Protein AF-A0A1B6L2V6-F1 (afdb_monomer_lite)

Organism: NCBI:txid36148

InterPro domains:
  IPR031424 UPAR/Ly6 domain-containing protein Quiver-like [PF17064] (25-98)
  IPR050975 Sleep homeostasis regulator [PTHR33562] (3-99)

Structure (mmCIF, N/CA/C/O backbone):
data_AF-A0A1B6L2V6-F1
#
_entry.id   AF-A0A1B6L2V6-F1
#
loop_
_atom_site.group_PDB
_atom_site.id
_atom_site.type_symbol
_atom_site.label_atom_id
_atom_site.label_alt_id
_atom_site.label_comp_id
_atom_site.label_asym_id
_atom_site.label_entity_id
_atom_site.label_seq_id
_atom_site.pdbx_PDB_ins_code
_atom_site.Cartn_x
_atom_site.Cartn_y
_atom_site.Cartn_z
_atom_site.occupancy
_atom_site.B_iso_or_equiv
_atom_site.auth_seq_id
_atom_site.auth_comp_id
_atom_site.auth_asym_id
_atom_site.auth_atom_id
_atom_site.pdbx_PDB_model_num
ATOM 1 N N . MET A 1 1 ? -39.981 11.585 36.089 1.00 62.22 1 MET A N 1
ATOM 2 C CA . MET A 1 1 ? -39.585 10.173 35.891 1.00 62.22 1 MET A CA 1
ATOM 3 C C . MET A 1 1 ? -39.322 9.982 34.408 1.00 62.22 1 MET A C 1
ATOM 5 O O . MET A 1 1 ? -40.258 10.101 33.631 1.00 62.22 1 MET A O 1
ATOM 9 N N . VAL A 1 2 ? -38.066 9.804 33.995 1.00 72.62 2 VAL A N 1
ATOM 10 C CA . VAL A 1 2 ? -37.758 9.488 32.591 1.00 72.62 2 VAL A CA 1
ATOM 11 C C . VAL A 1 2 ? -38.093 8.013 32.380 1.00 72.62 2 VAL A C 1
ATOM 13 O O . VAL A 1 2 ? -37.632 7.170 33.146 1.00 72.62 2 VAL A O 1
ATOM 16 N N . SER A 1 3 ? -38.947 7.705 31.401 1.00 87.31 3 SER A N 1
ATOM 17 C CA . SER A 1 3 ? -39.311 6.320 31.080 1.00 87.31 3 SER A CA 1
ATOM 18 C C . SER A 1 3 ? -38.069 5.545 30.634 1.00 87.31 3 SER A C 1
ATOM 20 O O . SER A 1 3 ? -37.283 6.052 29.834 1.00 87.31 3 SER A O 1
ATOM 22 N N . VAL A 1 4 ? -37.898 4.310 31.112 1.00 89.69 4 VAL A N 1
ATOM 23 C CA . VAL A 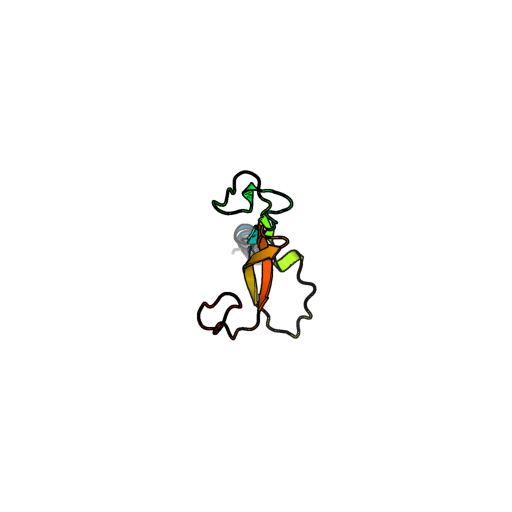1 4 ? -36.775 3.426 30.740 1.00 89.69 4 VAL A CA 1
ATOM 24 C C . VAL A 1 4 ? -36.672 3.272 29.216 1.00 89.69 4 VAL A C 1
ATOM 26 O O . VAL A 1 4 ? -35.573 3.259 28.669 1.00 89.69 4 VAL A O 1
ATOM 29 N N . GLN A 1 5 ? -37.809 3.266 28.513 1.00 89.00 5 GLN A N 1
ATOM 30 C CA . GLN A 1 5 ? -37.852 3.235 27.047 1.00 89.00 5 GLN A CA 1
ATOM 31 C C . GLN A 1 5 ? -37.199 4.468 26.408 1.00 89.00 5 GLN A C 1
ATOM 33 O O . GLN A 1 5 ? -36.473 4.336 25.427 1.00 89.00 5 GLN A O 1
ATOM 38 N N . ALA A 1 6 ? -37.413 5.658 26.980 1.00 91.44 6 ALA A N 1
ATOM 39 C CA . ALA A 1 6 ? -36.810 6.891 26.480 1.00 91.44 6 ALA A CA 1
ATOM 40 C C . ALA A 1 6 ? -35.288 6.879 26.669 1.00 91.44 6 ALA A C 1
ATOM 42 O O . ALA A 1 6 ? -34.567 7.309 25.777 1.00 91.44 6 ALA A O 1
ATOM 43 N N . VAL A 1 7 ? -34.794 6.326 27.783 1.00 93.06 7 VAL A N 1
ATOM 44 C CA . VAL A 1 7 ? -33.349 6.179 28.026 1.00 93.06 7 VAL A CA 1
ATOM 45 C C . VAL A 1 7 ? -32.715 5.225 27.013 1.00 93.06 7 VAL A C 1
ATOM 47 O O . VAL A 1 7 ? -31.692 5.568 26.430 1.00 93.06 7 VAL A O 1
ATOM 50 N N . VAL A 1 8 ? -33.332 4.067 26.751 1.00 95.06 8 VAL A N 1
ATOM 51 C CA . VAL A 1 8 ? -32.812 3.070 25.794 1.00 95.06 8 VAL A CA 1
ATOM 5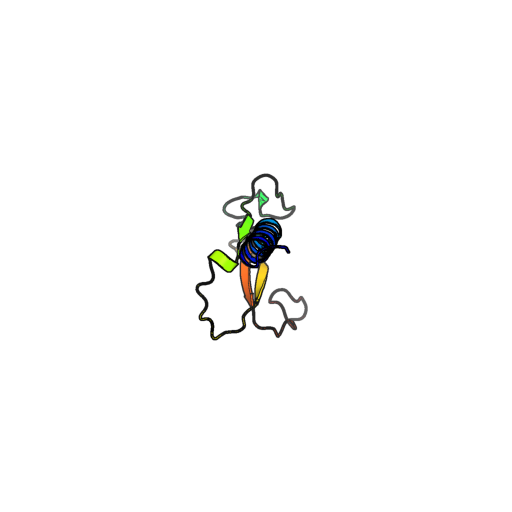2 C C . VAL A 1 8 ? -32.790 3.606 24.359 1.00 95.06 8 VAL A C 1
ATOM 54 O O . VAL A 1 8 ? -31.820 3.390 23.632 1.00 95.06 8 VAL A O 1
ATOM 57 N N . LEU A 1 9 ? -33.828 4.333 23.938 1.00 95.38 9 LEU A N 1
ATOM 58 C CA . LEU A 1 9 ? -33.865 4.948 22.607 1.00 95.38 9 LEU A CA 1
ATOM 59 C C . LEU A 1 9 ? -32.784 6.023 22.452 1.00 95.38 9 LEU A C 1
ATOM 61 O O . LEU A 1 9 ? -32.111 6.091 21.429 1.00 95.38 9 LEU A O 1
ATOM 65 N N . LEU A 1 10 ? -32.576 6.838 23.486 1.00 95.38 10 LEU A N 1
ATOM 66 C CA . LEU A 1 10 ? -31.594 7.916 23.436 1.00 95.38 10 LEU A CA 1
ATOM 67 C C . LEU A 1 10 ? -30.165 7.356 23.403 1.00 95.38 10 LEU A C 1
ATOM 69 O O . LEU A 1 10 ? -29.364 7.795 22.581 1.00 95.38 10 LEU A O 1
ATOM 73 N N . THR A 1 11 ? -29.855 6.339 24.213 1.00 94.56 11 THR A N 1
ATOM 74 C CA . THR A 1 11 ? -28.533 5.688 24.205 1.00 94.56 11 THR A CA 1
ATOM 75 C C . THR A 1 11 ? -28.243 4.965 22.892 1.00 94.56 11 THR A C 1
ATOM 77 O O . THR A 1 11 ? -27.138 5.091 22.366 1.00 94.56 11 THR A O 1
ATOM 80 N N . THR A 1 12 ? -29.220 4.257 22.319 1.00 95.06 12 THR A N 1
ATOM 81 C CA . THR A 1 12 ? -29.054 3.597 21.012 1.00 95.06 12 THR A CA 1
ATOM 82 C C . THR A 1 12 ? -28.876 4.604 19.878 1.00 95.06 12 THR A C 1
ATOM 84 O O . THR A 1 12 ? -27.981 4.420 19.055 1.00 95.06 12 THR A O 1
ATOM 87 N N . CYS A 1 13 ? -29.628 5.710 19.866 1.00 95.50 13 CYS A N 1
ATOM 88 C CA . CYS A 1 13 ? -29.403 6.800 18.914 1.00 95.50 13 CYS A CA 1
ATOM 89 C C . CYS A 1 13 ? -27.995 7.390 19.038 1.00 95.50 13 CYS A C 1
ATOM 91 O O . CYS A 1 13 ? -27.322 7.554 18.022 1.00 95.50 13 CYS A O 1
ATOM 93 N N . VAL A 1 14 ? -27.517 7.672 20.256 1.00 95.69 14 VAL A N 1
ATOM 94 C CA . VAL A 1 14 ? -26.151 8.188 20.452 1.00 95.69 14 VAL A CA 1
ATOM 95 C C . VAL A 1 14 ? -25.106 7.192 19.946 1.00 95.69 14 VAL A C 1
ATOM 97 O O . VAL A 1 14 ? -24.168 7.600 19.264 1.00 95.69 14 VAL A O 1
ATOM 100 N N . LEU A 1 15 ? -25.270 5.893 20.211 1.00 93.88 15 LEU A N 1
ATOM 101 C CA . LEU A 1 15 ? -24.355 4.859 19.716 1.00 93.88 15 LEU A CA 1
ATOM 102 C C . LEU A 1 15 ? -24.309 4.823 18.184 1.00 93.88 15 LEU A C 1
ATOM 104 O O . LEU A 1 15 ? -23.228 4.884 17.608 1.00 93.88 15 LEU A O 1
ATOM 108 N N . VAL A 1 16 ? -25.461 4.803 17.509 1.00 93.31 16 VAL A N 1
ATOM 109 C CA . VAL A 1 16 ? -25.513 4.768 16.036 1.00 93.31 16 VAL A CA 1
ATOM 110 C C . VAL A 1 16 ? -24.892 6.024 15.418 1.00 93.31 16 VAL A C 1
ATOM 112 O O . VAL A 1 16 ? -24.174 5.925 14.428 1.00 93.31 16 VAL A O 1
ATOM 115 N N . LEU A 1 17 ? -25.110 7.197 16.018 1.00 93.62 17 LEU A N 1
ATOM 116 C CA . LEU A 1 17 ? -24.552 8.465 15.531 1.00 93.62 17 LEU A CA 1
ATOM 117 C C . LEU A 1 17 ? -23.043 8.605 15.778 1.00 93.62 17 LEU A C 1
ATOM 119 O O . LEU A 1 17 ? -22.392 9.427 15.134 1.00 93.62 17 LEU A O 1
ATOM 123 N N . THR A 1 18 ? -22.484 7.839 16.716 1.00 93.19 18 THR A N 1
ATOM 124 C CA . THR A 1 18 ? -21.062 7.917 17.092 1.00 93.19 18 THR A CA 1
ATOM 125 C C . THR A 1 18 ? -20.211 6.795 16.503 1.00 93.19 18 THR A C 1
ATOM 127 O O . THR A 1 18 ? -18.983 6.911 16.511 1.00 93.19 18 THR A O 1
ATOM 130 N N . VAL A 1 19 ? -20.820 5.746 15.938 1.00 90.12 19 VAL A N 1
ATOM 131 C CA . VAL A 1 19 ? -20.100 4.698 15.204 1.00 90.12 19 VAL A CA 1
ATOM 132 C C . VAL A 1 19 ? -19.378 5.312 14.006 1.00 90.12 19 VAL A C 1
ATOM 134 O O . VAL A 1 19 ? -19.988 5.853 13.085 1.00 90.12 19 VAL A O 1
ATOM 137 N N . ARG A 1 20 ? -18.048 5.202 14.008 1.00 84.12 20 ARG A N 1
ATOM 138 C CA . ARG A 1 20 ? -17.207 5.499 12.847 1.00 84.12 20 ARG A CA 1
ATOM 139 C C . ARG A 1 20 ? -16.823 4.202 12.155 1.00 84.12 20 ARG A C 1
ATOM 141 O O . ARG A 1 20 ? -16.451 3.236 12.816 1.00 84.12 20 ARG A O 1
ATOM 148 N N . SER A 1 21 ? -16.866 4.197 10.829 1.00 77.38 21 SER A N 1
ATOM 149 C CA . SER A 1 21 ? -16.322 3.107 10.024 1.00 77.38 21 SER A CA 1
ATOM 150 C C . SER A 1 21 ? -14.799 3.078 10.178 1.00 77.38 21 SER A C 1
ATOM 152 O O . SER A 1 21 ? -14.128 4.075 9.899 1.00 77.38 21 SER A O 1
ATOM 154 N N . GLY A 1 22 ? -14.255 1.942 10.617 1.00 74.88 22 GLY A N 1
ATOM 155 C CA . GLY A 1 22 ? -12.820 1.680 10.528 1.00 74.88 22 GLY A CA 1
ATOM 156 C C . GLY A 1 22 ? -12.380 1.617 9.064 1.00 74.88 22 GLY A C 1
ATOM 157 O O . GLY A 1 22 ? -13.163 1.225 8.199 1.00 74.88 22 GLY A O 1
ATOM 158 N N . GLN A 1 23 ? -11.148 2.039 8.787 1.00 77.12 23 GLN A N 1
ATOM 159 C CA . GLN A 1 23 ? -10.517 1.878 7.478 1.00 77.12 23 GLN A CA 1
ATOM 160 C C . GLN A 1 23 ? -9.383 0.865 7.617 1.00 77.12 23 GLN A C 1
ATOM 162 O O . GLN A 1 23 ? -8.608 0.961 8.571 1.00 77.12 23 GLN A O 1
ATOM 167 N N . GLY A 1 24 ? -9.316 -0.094 6.693 1.00 84.88 24 GLY A N 1
ATOM 168 C CA . GLY A 1 24 ? -8.220 -1.053 6.601 1.00 84.88 24 GLY A CA 1
ATOM 169 C C . GLY A 1 24 ? -6.957 -0.432 6.003 1.00 84.88 24 GLY A C 1
ATOM 170 O O . GLY A 1 24 ? -6.920 0.752 5.640 1.00 84.88 24 GLY A O 1
ATOM 171 N N . ILE A 1 25 ? -5.900 -1.239 5.890 1.00 89.06 25 ILE A N 1
ATOM 172 C CA . ILE A 1 25 ? -4.681 -0.837 5.180 1.00 89.06 25 ILE A CA 1
ATOM 173 C C . ILE A 1 25 ? -4.977 -0.702 3.690 1.00 89.06 25 ILE A C 1
ATOM 175 O O . ILE A 1 25 ? -5.601 -1.562 3.073 1.00 89.06 25 ILE A O 1
ATOM 179 N N . ARG A 1 26 ? -4.502 0.400 3.110 1.00 92.19 26 ARG A N 1
ATOM 180 C CA . ARG A 1 26 ? -4.757 0.764 1.721 1.00 92.19 26 ARG A CA 1
ATOM 181 C C . ARG A 1 26 ? -3.460 1.021 0.981 1.00 92.19 26 ARG A C 1
ATOM 183 O O . ARG A 1 26 ? -2.663 1.856 1.408 1.00 92.19 26 ARG A O 1
ATOM 190 N N . CYS A 1 27 ? -3.278 0.347 -0.147 1.00 93.75 27 CYS A N 1
ATOM 191 C CA . CYS A 1 27 ? -2.045 0.396 -0.922 1.00 93.75 27 CYS A CA 1
ATOM 192 C C . CYS A 1 27 ? -2.307 0.820 -2.363 1.00 93.75 27 CYS A C 1
ATOM 194 O O . CYS A 1 27 ? -3.365 0.561 -2.933 1.00 93.75 27 CYS A O 1
ATOM 196 N N . TRP A 1 28 ? -1.312 1.458 -2.974 1.00 95.50 28 TRP A N 1
ATOM 197 C CA . TRP A 1 28 ? -1.304 1.649 -4.419 1.00 95.50 28 TRP A CA 1
ATOM 198 C C . TRP A 1 28 ? -1.084 0.299 -5.095 1.00 95.50 28 TRP A C 1
ATOM 200 O O . TRP A 1 28 ? -0.099 -0.373 -4.789 1.00 95.50 28 TRP A O 1
ATOM 210 N N . VAL A 1 29 ? -1.971 -0.079 -6.015 1.00 94.06 29 VAL A N 1
ATOM 211 C CA . VAL A 1 29 ? -1.846 -1.325 -6.783 1.00 94.06 29 VAL A CA 1
ATOM 212 C C . VAL A 1 29 ? -1.573 -0.972 -8.237 1.00 94.06 29 VAL A C 1
ATOM 214 O O . VAL A 1 29 ? -2.448 -0.469 -8.940 1.00 94.06 29 VAL A O 1
ATOM 217 N N . CYS A 1 30 ? -0.327 -1.159 -8.670 1.00 95.50 30 CYS A N 1
ATOM 218 C CA . CYS A 1 30 ? 0.110 -0.791 -10.014 1.00 95.50 30 CYS A CA 1
ATOM 219 C C . CYS A 1 30 ? 1.390 -1.523 -10.430 1.00 95.50 30 CYS A C 1
ATOM 221 O O . CYS A 1 30 ? 2.145 -2.018 -9.591 1.00 95.50 30 CYS A O 1
ATOM 223 N N . SER A 1 31 ? 1.665 -1.527 -11.735 1.00 95.12 31 SER A N 1
ATOM 224 C CA . SER A 1 31 ? 2.910 -2.041 -12.302 1.00 95.12 31 SER A CA 1
ATOM 225 C C . SER A 1 31 ? 3.433 -1.107 -13.393 1.00 95.12 31 SER A C 1
ATOM 227 O O . SER A 1 31 ? 2.650 -0.585 -14.189 1.00 95.12 31 SER A O 1
ATOM 229 N N . SER A 1 32 ? 4.742 -0.847 -13.410 1.00 95.75 32 SER A N 1
ATOM 230 C CA . SER A 1 32 ? 5.349 0.153 -14.301 1.00 95.75 32 SER A CA 1
ATOM 231 C C . SER A 1 32 ? 5.472 -0.281 -15.762 1.00 95.75 32 SER A C 1
ATOM 233 O O . SER A 1 32 ? 5.669 0.573 -16.622 1.00 95.75 32 SER A O 1
ATOM 235 N N . ASP A 1 33 ? 5.360 -1.581 -16.038 1.00 94.62 33 ASP A N 1
ATOM 236 C CA . ASP A 1 33 ? 5.232 -2.144 -17.390 1.00 94.62 33 ASP A CA 1
ATOM 237 C C . ASP A 1 33 ? 3.850 -1.864 -18.007 1.00 94.62 33 ASP A C 1
ATOM 239 O O . ASP A 1 33 ? 3.743 -1.716 -19.222 1.00 94.62 33 ASP A O 1
ATOM 243 N N . VAL A 1 34 ? 2.806 -1.731 -17.180 1.00 94.31 34 VAL A N 1
ATOM 244 C CA . VAL A 1 34 ? 1.442 -1.374 -17.609 1.00 94.31 34 VAL A CA 1
ATOM 245 C C . VAL A 1 34 ? 1.232 0.142 -17.597 1.00 94.31 34 VAL A C 1
ATOM 247 O O . VAL A 1 34 ? 0.730 0.708 -18.566 1.00 94.31 34 VAL A O 1
ATOM 250 N N . ASP A 1 35 ? 1.627 0.819 -16.516 1.00 94.38 35 ASP A N 1
ATOM 251 C CA . ASP A 1 35 ? 1.542 2.274 -16.384 1.00 94.38 35 ASP A CA 1
ATOM 252 C C . ASP A 1 35 ? 2.875 2.847 -15.898 1.00 94.38 35 ASP A C 1
ATOM 254 O O . ASP A 1 35 ? 3.230 2.742 -14.722 1.00 94.38 35 ASP A O 1
ATOM 258 N N . ARG A 1 36 ? 3.589 3.542 -16.792 1.00 93.06 36 ARG A N 1
ATOM 259 C CA . ARG A 1 36 ? 4.892 4.168 -16.502 1.00 93.06 36 ARG A CA 1
ATOM 260 C C . ARG A 1 36 ? 4.870 5.110 -15.297 1.00 93.06 36 ARG A C 1
ATOM 262 O O . ARG A 1 36 ? 5.905 5.302 -14.666 1.00 93.06 36 ARG A O 1
ATOM 269 N N . ARG A 1 37 ? 3.714 5.674 -14.934 1.00 94.69 37 ARG A N 1
ATOM 270 C CA . ARG A 1 37 ? 3.553 6.527 -13.742 1.00 94.69 37 ARG A CA 1
ATOM 271 C C . ARG A 1 37 ? 3.735 5.753 -12.432 1.00 94.69 37 ARG A C 1
ATOM 273 O O . ARG A 1 37 ? 4.026 6.363 -11.406 1.00 94.69 37 ARG A O 1
ATOM 280 N N . CYS A 1 38 ? 3.608 4.424 -12.465 1.00 95.00 38 CYS A N 1
ATOM 281 C CA . CYS A 1 38 ? 3.966 3.531 -11.365 1.00 95.00 38 CYS A CA 1
ATOM 282 C C . CYS A 1 38 ? 5.491 3.350 -11.231 1.00 95.00 38 CYS A C 1
ATOM 284 O O . CYS A 1 38 ? 5.964 2.750 -10.270 1.00 95.00 38 CYS A O 1
ATOM 286 N N . GLY A 1 39 ? 6.293 3.850 -12.170 1.00 93.06 39 GLY A N 1
ATOM 287 C CA . GLY A 1 39 ? 7.746 3.836 -12.064 1.00 93.06 39 GLY A CA 1
ATOM 288 C C . GLY A 1 39 ? 8.281 4.776 -10.980 1.00 93.06 39 GLY A C 1
ATOM 289 O O . GLY A 1 39 ? 7.604 5.143 -10.015 1.00 93.06 39 GLY A O 1
ATOM 290 N N . ASP A 1 40 ? 9.541 5.158 -11.145 1.00 90.69 40 ASP A N 1
ATOM 291 C CA . ASP A 1 40 ? 10.203 6.156 -10.320 1.00 90.69 40 ASP A CA 1
ATOM 292 C C . ASP A 1 40 ? 10.732 7.275 -11.237 1.00 90.69 40 ASP A C 1
ATOM 294 O O . ASP A 1 40 ? 11.490 6.975 -12.160 1.00 90.69 40 ASP A O 1
ATOM 298 N N . PRO A 1 41 ? 10.333 8.546 -11.030 1.00 92.88 41 PRO A N 1
ATOM 299 C CA . PRO A 1 41 ? 9.500 9.045 -9.934 1.00 92.88 41 PRO A CA 1
ATOM 300 C C . PRO A 1 41 ? 8.044 8.556 -10.005 1.00 92.88 41 PRO A C 1
ATOM 302 O O . PRO A 1 41 ? 7.457 8.437 -11.078 1.00 92.88 41 PRO A O 1
ATOM 305 N N . PHE A 1 42 ? 7.465 8.279 -8.836 1.00 94.69 42 PHE A N 1
ATOM 306 C CA . PHE A 1 42 ? 6.091 7.797 -8.718 1.00 94.69 42 PHE A CA 1
ATOM 307 C C . PHE A 1 42 ? 5.089 8.944 -8.860 1.00 94.69 42 PHE A C 1
ATOM 309 O O . PHE A 1 42 ? 5.221 9.964 -8.182 1.00 94.69 42 PHE A O 1
ATOM 316 N N . ASN A 1 43 ? 4.061 8.761 -9.690 1.00 95.00 43 ASN A N 1
ATOM 317 C CA . ASN A 1 43 ? 2.982 9.728 -9.872 1.00 95.00 43 ASN A CA 1
ATOM 318 C C . ASN A 1 43 ? 1.630 9.125 -9.447 1.00 95.00 43 ASN A C 1
ATOM 320 O O . ASN A 1 43 ? 1.144 8.167 -10.046 1.00 95.00 43 ASN A O 1
ATOM 324 N N . MET A 1 44 ? 1.025 9.721 -8.414 1.00 93.94 44 MET A N 1
ATOM 325 C CA . MET A 1 44 ? -0.188 9.232 -7.743 1.00 93.94 44 MET A CA 1
ATOM 326 C C . MET A 1 44 ? -1.508 9.714 -8.368 1.00 93.94 44 MET A C 1
ATOM 328 O O . MET A 1 44 ? -2.559 9.206 -7.990 1.00 93.94 44 MET A O 1
ATOM 332 N N . THR A 1 45 ? -1.501 10.681 -9.296 1.00 90.06 45 THR A N 1
ATOM 333 C CA . THR A 1 45 ? -2.709 11.448 -9.681 1.00 90.06 45 THR A CA 1
ATOM 334 C C . THR A 1 45 ? -3.867 10.588 -10.206 1.00 90.06 45 THR A C 1
ATOM 336 O O . THR A 1 45 ? -5.024 10.951 -10.022 1.00 90.06 45 THR A O 1
ATOM 339 N N . HIS A 1 46 ? -3.576 9.445 -10.832 1.00 86.31 46 HIS A N 1
ATOM 340 C CA . HIS A 1 46 ? -4.589 8.535 -11.388 1.00 86.31 46 HIS A CA 1
ATOM 341 C C . HIS A 1 46 ? -4.330 7.069 -11.030 1.00 86.31 46 HIS A C 1
ATOM 343 O O . HIS A 1 46 ? -4.670 6.171 -11.798 1.00 86.31 46 HIS A O 1
ATOM 349 N N . MET A 1 47 ? -3.674 6.826 -9.899 1.00 91.12 47 MET A N 1
ATOM 350 C CA . MET A 1 47 ? -3.418 5.466 -9.440 1.00 91.12 47 MET A CA 1
ATOM 351 C C . MET A 1 47 ? -4.630 4.931 -8.677 1.00 91.12 47 MET A C 1
ATOM 353 O O . MET A 1 47 ? -5.388 5.691 -8.077 1.00 91.12 47 MET A O 1
ATOM 357 N N . ALA A 1 48 ? -4.830 3.618 -8.708 1.00 88.19 48 ALA A N 1
ATOM 358 C CA . ALA A 1 48 ? -5.854 2.978 -7.897 1.00 88.19 48 ALA A CA 1
ATOM 359 C C . ALA A 1 48 ? -5.305 2.721 -6.488 1.00 88.19 48 ALA A C 1
ATOM 361 O O . ALA A 1 48 ? -4.226 2.143 -6.329 1.00 88.19 48 ALA A O 1
ATOM 362 N N . VAL A 1 49 ? -6.058 3.145 -5.473 1.00 92.00 49 VAL A N 1
ATOM 363 C CA . VAL A 1 49 ? -5.844 2.723 -4.086 1.00 92.00 49 VAL A CA 1
ATOM 364 C C . VAL A 1 49 ? -6.755 1.536 -3.820 1.00 92.00 49 VAL A C 1
ATOM 366 O O . VAL A 1 49 ? -7.958 1.623 -4.062 1.00 92.00 49 VAL A O 1
ATOM 369 N N . TRP A 1 50 ? -6.189 0.454 -3.304 1.00 91.00 50 TRP A N 1
ATOM 370 C CA . TRP A 1 50 ? -6.915 -0.762 -2.972 1.00 91.00 50 TRP A CA 1
ATOM 371 C C . TRP A 1 50 ? -6.896 -1.006 -1.469 1.00 91.00 50 TRP A C 1
ATOM 373 O O . TRP A 1 50 ? -5.860 -0.813 -0.834 1.00 91.00 50 TRP A O 1
ATOM 383 N N . ASP A 1 51 ? -8.032 -1.415 -0.908 1.00 90.81 51 ASP A N 1
ATOM 384 C CA . ASP A 1 51 ? -8.128 -1.843 0.486 1.00 90.81 51 ASP A CA 1
ATOM 385 C C . ASP A 1 51 ? -7.694 -3.307 0.586 1.00 90.81 51 ASP A C 1
ATOM 387 O O . ASP A 1 51 ? -8.326 -4.194 0.008 1.00 90.81 51 ASP A O 1
ATOM 391 N N . CYS A 1 52 ? -6.586 -3.557 1.280 1.00 87.75 52 CYS A N 1
ATOM 392 C CA . CYS A 1 52 ? -5.985 -4.880 1.336 1.00 87.75 52 CYS A CA 1
ATOM 393 C C . CYS A 1 52 ? -6.865 -5.885 2.080 1.00 87.75 52 CYS A C 1
ATOM 395 O O . CYS A 1 52 ? -6.762 -7.075 1.816 1.00 87.75 52 CYS A O 1
ATOM 397 N N . ASP A 1 53 ? -7.775 -5.449 2.954 1.00 81.81 53 ASP A N 1
ATOM 398 C CA . ASP A 1 53 ? -8.672 -6.378 3.641 1.00 81.81 53 ASP A CA 1
ATOM 399 C C . ASP A 1 53 ? -9.760 -6.947 2.710 1.00 81.81 53 ASP A C 1
ATOM 401 O O . ASP A 1 53 ? -10.332 -7.992 3.023 1.00 81.81 53 ASP A O 1
ATOM 405 N N . GLN A 1 54 ? -10.016 -6.331 1.544 1.00 78.69 54 GLN A N 1
ATOM 406 C CA . GLN A 1 54 ? -10.959 -6.875 0.553 1.00 78.69 54 GLN A CA 1
ATOM 407 C C . GLN A 1 54 ? -10.437 -8.115 -0.169 1.00 78.69 54 GLN A C 1
ATOM 409 O O . GLN A 1 54 ? -11.229 -8.952 -0.592 1.00 78.69 54 GLN A O 1
ATOM 414 N N . ASP A 1 55 ? -9.118 -8.232 -0.306 1.00 68.94 55 ASP A N 1
ATOM 415 C CA . ASP A 1 55 ?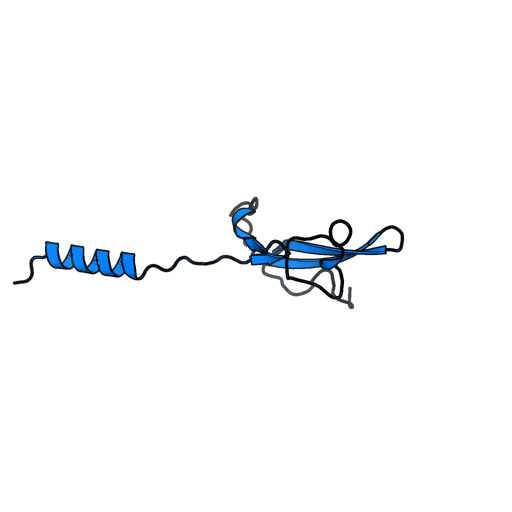 -8.471 -9.295 -1.081 1.00 68.94 55 ASP A CA 1
ATOM 416 C C . ASP A 1 55 ? -7.879 -10.379 -0.170 1.00 68.94 55 ASP A C 1
ATOM 418 O O . ASP A 1 55 ? -6.997 -11.148 -0.552 1.00 68.94 55 ASP A O 1
ATOM 422 N N . LYS A 1 56 ? -8.342 -10.425 1.087 1.00 65.44 56 LYS A N 1
ATOM 423 C CA . LYS A 1 56 ? -7.844 -11.341 2.108 1.00 65.44 56 LYS A CA 1
ATOM 424 C C . LYS A 1 56 ? -8.339 -12.762 1.821 1.00 65.44 56 LYS A C 1
ATOM 426 O O . LYS A 1 56 ? -9.256 -13.269 2.459 1.00 65.44 56 LYS A O 1
ATOM 431 N N . THR A 1 57 ? -7.700 -13.434 0.868 1.00 60.47 57 THR A N 1
ATOM 432 C CA . THR A 1 57 ? -7.876 -14.872 0.598 1.00 60.47 57 THR A CA 1
ATOM 433 C C . THR A 1 57 ? -7.185 -15.751 1.646 1.00 60.47 57 THR A C 1
ATOM 435 O O . THR A 1 57 ? -7.253 -16.978 1.576 1.00 60.47 57 THR A O 1
ATOM 438 N N . LEU A 1 58 ? -6.477 -15.142 2.603 1.00 57.69 58 LEU A N 1
ATOM 439 C CA . LEU A 1 58 ? -5.689 -15.837 3.613 1.00 57.69 58 LEU A CA 1
ATOM 440 C C . LEU A 1 58 ? -6.565 -16.417 4.720 1.00 57.69 58 LEU A C 1
ATOM 442 O O . LEU A 1 58 ? -7.412 -15.747 5.310 1.00 57.69 58 LEU A O 1
ATOM 446 N N . SER A 1 59 ? -6.303 -17.692 5.001 1.00 53.81 59 SER A N 1
ATOM 447 C CA . SER A 1 59 ? -6.925 -18.449 6.078 1.00 53.81 59 SER A CA 1
ATOM 448 C C . SER A 1 59 ? -6.767 -17.696 7.411 1.00 53.81 59 SER A C 1
ATOM 450 O O . SER A 1 59 ? -5.639 -17.332 7.750 1.00 53.81 59 SER A O 1
ATOM 452 N N . PRO A 1 60 ? -7.842 -17.502 8.201 1.00 57.22 60 PRO A N 1
ATOM 453 C CA . PRO A 1 60 ? -7.801 -16.786 9.480 1.00 57.22 60 PRO A CA 1
ATOM 454 C C . PRO A 1 60 ? -6.785 -17.339 10.497 1.00 57.22 60 PRO A C 1
ATOM 456 O O . PRO A 1 60 ? -6.528 -16.698 11.512 1.00 57.22 60 PRO A O 1
ATOM 459 N N . LEU A 1 61 ? -6.235 -18.536 10.248 1.00 57.00 61 LEU A N 1
ATOM 460 C CA . LEU A 1 61 ? -5.230 -19.188 11.086 1.00 57.00 61 LEU A CA 1
ATOM 461 C C . LEU A 1 61 ? -3.817 -18.596 10.966 1.00 57.00 61 LEU A C 1
ATOM 463 O O . LEU A 1 61 ? -3.044 -18.742 11.909 1.00 57.00 61 LEU A O 1
ATOM 467 N N . LEU A 1 62 ? -3.453 -17.959 9.848 1.00 59.09 62 LEU A N 1
ATOM 468 C CA . LEU A 1 62 ? -2.172 -17.256 9.751 1.00 59.09 62 LEU A CA 1
ATOM 469 C C . LEU A 1 62 ? -2.382 -15.816 10.227 1.00 59.09 62 LEU A C 1
ATOM 471 O O . LEU A 1 62 ? -3.050 -15.028 9.560 1.00 59.09 62 LEU A O 1
ATOM 475 N N . GLN A 1 63 ? -1.817 -15.470 11.387 1.00 61.84 63 GLN A N 1
ATOM 476 C CA . GLN A 1 63 ? -1.692 -14.085 11.853 1.00 61.84 63 GLN A CA 1
ATOM 477 C C . GLN A 1 63 ? -0.731 -13.335 10.927 1.00 61.84 63 GLN A C 1
ATOM 479 O O . GLN A 1 63 ? 0.455 -13.197 11.202 1.00 61.84 63 GLN A O 1
ATOM 484 N N . SER A 1 64 ? -1.247 -12.920 9.776 1.00 76.12 64 SER A N 1
ATOM 485 C CA . SER A 1 64 ? -0.507 -12.164 8.780 1.00 76.12 64 SER A CA 1
ATOM 486 C C . SER A 1 64 ? -1.062 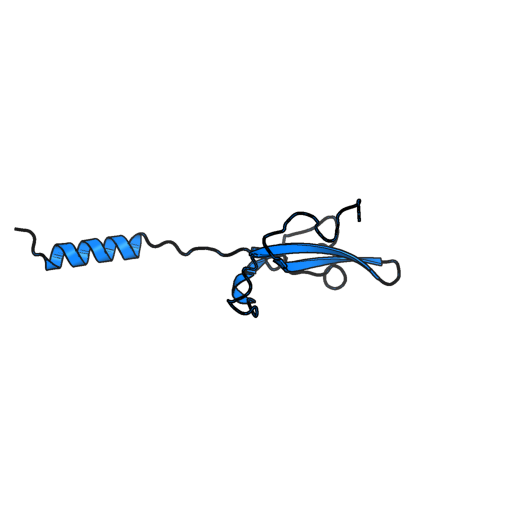-10.746 8.711 1.00 76.12 64 SER A C 1
ATOM 488 O O . SER A 1 64 ? -2.275 -10.550 8.548 1.00 76.12 64 SER A O 1
ATOM 490 N N . ILE A 1 65 ? -0.181 -9.761 8.829 1.00 81.06 65 ILE A N 1
ATOM 491 C CA . ILE A 1 65 ? -0.514 -8.340 8.787 1.00 81.06 65 ILE A CA 1
ATOM 492 C C . ILE A 1 65 ? -0.425 -7.874 7.338 1.00 81.06 65 ILE A C 1
ATOM 494 O O . ILE A 1 65 ? 0.549 -8.162 6.647 1.00 81.06 65 ILE A O 1
ATOM 498 N N . ALA A 1 66 ? -1.455 -7.166 6.872 1.00 85.69 66 ALA A N 1
ATOM 499 C CA . ALA A 1 66 ? -1.434 -6.555 5.549 1.00 85.69 66 ALA A CA 1
ATOM 500 C C . ALA A 1 66 ? -0.388 -5.432 5.515 1.00 85.69 66 ALA A C 1
ATOM 502 O O . ALA A 1 66 ? -0.392 -4.563 6.382 1.00 85.69 66 ALA A O 1
ATOM 503 N N . VAL A 1 67 ? 0.482 -5.414 4.509 1.00 86.81 67 VAL A N 1
ATOM 504 C CA . VAL A 1 67 ? 1.488 -4.363 4.309 1.00 86.81 67 VAL A CA 1
ATOM 505 C C . VAL A 1 67 ? 1.563 -3.962 2.837 1.00 86.81 67 VAL A C 1
ATOM 507 O O . VAL A 1 67 ? 1.292 -4.757 1.935 1.00 86.81 67 VAL A O 1
ATOM 510 N N . CYS A 1 68 ? 1.926 -2.705 2.577 1.00 90.75 68 CYS A N 1
ATOM 511 C CA . CYS A 1 68 ? 2.147 -2.230 1.214 1.00 90.75 68 CYS A CA 1
ATOM 512 C C . CYS A 1 68 ? 3.550 -2.607 0.754 1.00 90.75 68 CYS A C 1
ATOM 514 O O . CYS A 1 68 ? 4.538 -2.077 1.264 1.00 90.75 68 CYS A O 1
ATOM 516 N N . GLN A 1 69 ? 3.639 -3.472 -0.249 1.00 89.62 69 GLN A N 1
ATOM 517 C CA . GLN A 1 69 ? 4.910 -3.893 -0.817 1.00 89.62 69 GLN A CA 1
ATOM 518 C C . GLN A 1 69 ? 5.222 -3.103 -2.085 1.00 89.62 69 GLN A C 1
ATOM 520 O O . GLN A 1 69 ? 4.366 -2.900 -2.948 1.00 89.62 69 GLN A O 1
ATOM 525 N N . LYS A 1 70 ? 6.484 -2.686 -2.210 1.00 92.00 70 LYS A N 1
ATOM 526 C CA . LYS A 1 70 ? 7.069 -2.197 -3.458 1.00 92.00 70 LYS A CA 1
ATOM 527 C C . LYS A 1 70 ? 8.189 -3.143 -3.863 1.00 92.00 70 LYS A C 1
ATOM 529 O O . LYS A 1 70 ? 9.191 -3.230 -3.163 1.00 92.00 70 LYS A O 1
ATOM 534 N N . THR A 1 71 ? 8.060 -3.759 -5.029 1.00 90.81 71 THR A N 1
ATOM 535 C CA . THR A 1 71 ? 9.075 -4.661 -5.579 1.00 90.81 71 THR A CA 1
ATOM 536 C C . THR A 1 71 ? 9.673 -4.043 -6.831 1.00 90.81 71 THR A C 1
ATOM 538 O O . THR A 1 71 ? 8.950 -3.613 -7.731 1.00 90.81 71 THR A O 1
ATOM 541 N N . ARG A 1 72 ? 11.004 -4.002 -6.907 1.00 90.69 72 ARG A N 1
ATOM 542 C CA . ARG A 1 72 ? 11.740 -3.594 -8.107 1.00 90.69 72 ARG A CA 1
ATOM 543 C C . ARG A 1 72 ? 12.501 -4.789 -8.656 1.00 90.69 72 ARG A C 1
ATOM 545 O O . ARG A 1 72 ? 13.292 -5.395 -7.944 1.00 90.69 72 ARG A O 1
ATOM 552 N N . ARG A 1 73 ? 12.289 -5.109 -9.928 1.00 90.44 73 ARG A N 1
ATOM 553 C CA . ARG A 1 73 ? 12.974 -6.211 -10.615 1.00 90.44 73 ARG A CA 1
ATOM 554 C C . ARG A 1 73 ? 13.425 -5.781 -12.002 1.00 90.44 73 ARG A C 1
ATOM 556 O O . ARG A 1 73 ? 12.763 -4.964 -12.634 1.00 90.44 73 ARG A O 1
ATOM 563 N N . ARG A 1 74 ? 14.538 -6.334 -12.486 1.00 92.19 74 ARG A N 1
ATOM 564 C CA . ARG A 1 74 ? 14.956 -6.154 -13.881 1.00 92.19 74 ARG A CA 1
ATOM 565 C C . ARG A 1 74 ? 14.372 -7.267 -14.742 1.00 92.19 74 ARG A C 1
ATOM 567 O O . ARG A 1 74 ? 14.588 -8.437 -14.447 1.00 92.19 74 ARG A O 1
ATOM 574 N N . VAL A 1 75 ? 13.659 -6.902 -15.800 1.00 91.88 75 VAL A N 1
ATOM 575 C CA . VAL A 1 75 ? 13.112 -7.823 -16.803 1.00 91.88 75 VAL A CA 1
ATOM 576 C C . VAL A 1 75 ? 13.568 -7.313 -18.164 1.00 91.88 75 VAL A C 1
ATOM 578 O O . VAL A 1 75 ? 13.316 -6.160 -18.487 1.00 91.88 75 VAL A O 1
ATOM 581 N N . ASN A 1 76 ? 14.277 -8.132 -18.946 1.00 90.94 76 ASN A N 1
ATOM 582 C CA . ASN A 1 76 ? 14.791 -7.749 -20.272 1.00 90.94 76 ASN A CA 1
ATOM 583 C C . ASN A 1 76 ? 15.560 -6.408 -20.279 1.00 90.94 76 ASN A C 1
ATOM 585 O O . ASN A 1 76 ? 15.334 -5.559 -21.134 1.00 90.94 76 ASN A O 1
ATOM 589 N N . ASN A 1 77 ? 16.454 -6.208 -19.303 1.00 90.50 77 ASN A N 1
ATOM 590 C CA . 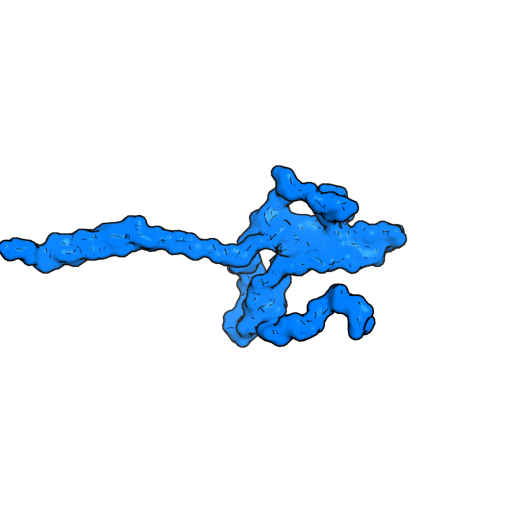ASN A 1 77 ? 17.201 -4.962 -19.060 1.00 90.50 77 ASN A CA 1
ATOM 591 C C . ASN A 1 77 ? 16.368 -3.727 -18.659 1.00 90.50 77 ASN A C 1
ATOM 593 O O . ASN A 1 77 ? 16.953 -2.672 -18.412 1.00 90.50 77 ASN A O 1
ATOM 597 N N . GLU A 1 78 ? 15.050 -3.839 -18.500 1.00 90.56 78 GLU A N 1
ATOM 598 C CA . GLU A 1 78 ? 14.190 -2.760 -18.014 1.00 90.56 78 GLU A CA 1
ATOM 599 C C . GLU A 1 78 ? 13.889 -2.924 -16.517 1.00 90.56 78 GLU A C 1
ATOM 601 O O . GLU A 1 78 ? 13.687 -4.035 -16.023 1.00 90.56 78 GLU A O 1
ATOM 606 N N . LEU A 1 79 ? 13.885 -1.819 -15.765 1.00 91.06 79 LEU A N 1
ATOM 607 C CA . LEU A 1 79 ? 13.539 -1.822 -14.344 1.00 91.06 79 LEU A CA 1
ATOM 608 C C . LEU A 1 79 ? 12.020 -1.718 -14.184 1.00 91.06 79 LEU A C 1
ATOM 610 O O . LEU A 1 79 ? 11.445 -0.646 -14.365 1.00 91.06 79 LEU A O 1
ATOM 614 N N . ILE A 1 80 ? 11.385 -2.814 -13.781 1.00 94.31 80 ILE A N 1
ATOM 615 C CA . ILE A 1 80 ? 9.951 -2.863 -13.513 1.00 94.31 80 ILE A CA 1
ATOM 616 C C . ILE A 1 80 ? 9.700 -2.696 -12.016 1.00 94.31 80 ILE A C 1
ATOM 618 O O . ILE A 1 80 ? 10.261 -3.417 -11.187 1.00 94.31 80 ILE A O 1
ATOM 622 N N . THR A 1 81 ? 8.845 -1.735 -11.677 1.00 94.88 81 THR A N 1
ATOM 623 C CA . THR A 1 81 ? 8.375 -1.458 -10.320 1.00 94.88 81 THR A CA 1
ATOM 624 C C . THR A 1 81 ? 6.927 -1.896 -10.189 1.00 94.88 81 THR A C 1
ATOM 626 O O . THR A 1 81 ? 6.069 -1.429 -10.934 1.00 94.88 81 THR A O 1
ATOM 629 N N . VAL A 1 82 ? 6.658 -2.750 -9.210 1.00 95.00 82 VAL A N 1
ATOM 630 C CA . VAL A 1 82 ? 5.320 -3.233 -8.866 1.00 95.00 82 VAL A CA 1
ATOM 631 C C . VAL A 1 82 ? 4.986 -2.763 -7.456 1.00 95.00 82 VAL A C 1
ATOM 633 O O . VAL A 1 82 ? 5.841 -2.817 -6.570 1.00 95.00 82 VAL A O 1
ATOM 636 N N . ARG A 1 83 ? 3.760 -2.287 -7.243 1.00 94.19 83 ARG A N 1
ATOM 637 C CA . ARG A 1 83 ? 3.198 -2.010 -5.917 1.00 94.19 83 ARG A CA 1
ATOM 638 C C . ARG A 1 83 ? 1.937 -2.838 -5.723 1.00 94.19 83 ARG A C 1
ATOM 640 O O . ARG A 1 83 ? 1.111 -2.898 -6.633 1.00 94.19 83 ARG A O 1
ATOM 647 N N . SER A 1 84 ? 1.804 -3.468 -4.563 1.00 92.19 84 SER A N 1
ATOM 648 C CA . SER A 1 84 ? 0.673 -4.338 -4.234 1.00 92.19 84 SER A CA 1
ATOM 649 C C . SER A 1 84 ? 0.464 -4.451 -2.723 1.00 92.19 84 SER A C 1
ATOM 651 O O . SER A 1 84 ? 1.323 -4.065 -1.926 1.00 92.19 84 SER A O 1
ATOM 653 N N . CYS A 1 85 ? -0.684 -5.000 -2.330 1.00 90.25 85 CYS A N 1
ATOM 654 C CA . CYS A 1 85 ? -0.875 -5.553 -0.993 1.00 90.25 85 CYS A CA 1
ATOM 655 C C . CYS A 1 85 ? -0.079 -6.860 -0.865 1.00 90.25 85 CYS A C 1
ATOM 657 O O . CYS A 1 85 ? -0.047 -7.659 -1.802 1.00 90.25 85 CYS A O 1
ATOM 659 N N . THR A 1 86 ? 0.549 -7.084 0.284 1.00 86.25 86 THR A N 1
ATOM 660 C CA . THR A 1 86 ? 1.070 -8.393 0.696 1.00 86.25 86 THR A CA 1
ATOM 661 C C . THR A 1 86 ? 0.710 -8.625 2.158 1.00 86.25 86 THR A C 1
ATOM 663 O O . THR A 1 86 ? 0.305 -7.692 2.854 1.00 86.25 86 THR A O 1
ATOM 666 N N . TRP A 1 87 ? 0.849 -9.857 2.632 1.00 85.50 87 TRP A N 1
ATOM 667 C CA . TRP A 1 87 ? 0.627 -10.192 4.030 1.00 85.50 87 TRP A CA 1
ATOM 668 C C . TRP A 1 87 ? 1.837 -10.932 4.565 1.00 85.50 87 TRP A C 1
ATOM 670 O O . TRP A 1 87 ? 2.206 -11.988 4.052 1.00 85.50 87 TRP A O 1
ATOM 680 N N . GLU A 1 88 ? 2.444 -10.368 5.598 1.00 78.19 88 GLU A N 1
ATOM 681 C CA . GLU A 1 88 ? 3.649 -10.904 6.221 1.00 78.19 88 GLU A CA 1
ATOM 682 C C . GLU A 1 88 ? 3.360 -11.266 7.680 1.00 78.19 88 GLU A C 1
ATOM 684 O O . GLU A 1 88 ? 2.449 -10.722 8.311 1.00 78.19 88 GLU A O 1
ATOM 689 N N . SER A 1 89 ? 4.095 -12.246 8.202 1.00 75.44 89 SER A N 1
ATOM 690 C CA . SER A 1 89 ? 4.118 -12.540 9.636 1.00 75.44 89 SER A CA 1
ATOM 691 C C . SER A 1 89 ? 4.821 -11.415 10.397 1.00 75.44 89 SER A C 1
ATOM 693 O O . SER A 1 89 ? 5.664 -10.732 9.829 1.00 75.44 89 SER A O 1
ATOM 695 N N . ASP A 1 90 ? 4.551 -11.292 11.696 1.00 66.12 90 ASP A N 1
ATOM 696 C CA . ASP A 1 90 ? 5.124 -10.269 12.594 1.00 66.12 90 ASP A CA 1
ATOM 697 C C . ASP A 1 90 ? 6.670 -10.246 12.706 1.00 66.12 90 ASP A C 1
ATOM 699 O O . ASP A 1 90 ? 7.231 -9.391 13.393 1.00 66.12 90 ASP A O 1
ATOM 703 N N . ASP A 1 91 ? 7.390 -11.154 12.044 1.00 65.44 91 ASP A N 1
ATOM 704 C CA . ASP A 1 91 ? 8.855 -11.147 11.995 1.00 65.44 91 ASP A CA 1
ATOM 705 C C . ASP A 1 91 ? 9.363 -10.161 10.924 1.00 65.44 91 ASP A C 1
ATOM 707 O O . ASP A 1 91 ? 9.835 -10.530 9.850 1.00 65.44 91 ASP A O 1
ATOM 711 N N . PHE A 1 92 ? 9.224 -8.865 11.215 1.00 58.47 92 PHE A N 1
ATOM 712 C CA . PHE A 1 92 ? 9.566 -7.729 10.342 1.00 58.47 92 PHE A CA 1
ATOM 713 C C . PHE A 1 92 ? 11.079 -7.545 10.069 1.00 58.47 92 PHE A C 1
ATOM 715 O O . PHE A 1 92 ? 11.497 -6.506 9.553 1.00 58.47 92 PHE A O 1
ATOM 722 N N . GLY A 1 93 ? 11.929 -8.505 10.446 1.00 57.75 93 GLY A N 1
ATOM 723 C CA . GLY A 1 93 ? 13.378 -8.309 10.552 1.00 57.75 93 GLY A CA 1
ATOM 724 C C . GLY A 1 93 ? 14.135 -8.184 9.227 1.00 57.75 93 GLY A C 1
ATOM 725 O O . GLY A 1 93 ? 15.149 -7.488 9.174 1.00 57.75 93 GLY A O 1
ATOM 726 N N . VAL A 1 94 ? 13.673 -8.825 8.148 1.00 57.25 94 VAL A N 1
ATOM 727 C CA . VAL A 1 94 ? 14.383 -8.825 6.856 1.00 57.25 94 VAL A CA 1
ATOM 728 C C . VAL A 1 94 ? 13.386 -8.779 5.703 1.00 57.25 94 VAL A C 1
ATOM 730 O O . VAL A 1 94 ? 12.927 -9.803 5.205 1.00 57.25 94 VAL A O 1
ATOM 733 N N . GLY A 1 95 ? 13.059 -7.569 5.248 1.00 61.28 95 GLY A N 1
ATOM 734 C CA . GLY A 1 95 ? 12.314 -7.402 4.003 1.00 61.28 95 GLY A CA 1
ATOM 735 C C . GLY A 1 95 ? 13.141 -7.886 2.798 1.00 61.28 95 GLY A C 1
ATOM 736 O O . GLY A 1 95 ? 14.367 -7.743 2.799 1.00 61.28 95 GLY A O 1
ATOM 737 N N . PRO A 1 96 ? 12.505 -8.373 1.717 1.00 61.84 96 PRO A N 1
ATOM 738 C CA . PRO A 1 96 ? 13.181 -8.916 0.527 1.00 61.84 96 PRO A CA 1
ATOM 739 C C . PRO A 1 96 ? 14.009 -7.886 -0.269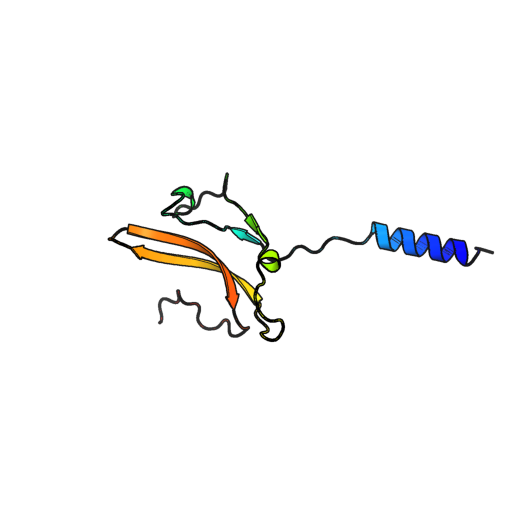 1.00 61.84 96 PRO A C 1
ATOM 741 O O . PRO A 1 96 ? 14.567 -8.208 -1.314 1.00 61.84 96 PRO A O 1
ATOM 744 N N . CYS A 1 97 ? 14.065 -6.632 0.189 1.00 62.34 97 CYS A N 1
ATOM 745 C CA . CYS A 1 97 ? 14.825 -5.537 -0.413 1.00 62.34 97 CYS A CA 1
ATOM 746 C C . CYS A 1 97 ? 15.948 -5.005 0.497 1.00 62.34 97 CYS A C 1
ATOM 748 O O . CYS A 1 97 ? 16.432 -3.899 0.264 1.00 62.34 97 CYS A O 1
ATOM 750 N N . SER A 1 98 ? 16.343 -5.744 1.540 1.00 60.50 98 SER A N 1
ATOM 751 C CA . SER A 1 98 ? 17.516 -5.395 2.347 1.00 60.50 98 SER A CA 1
ATOM 752 C C . SER A 1 98 ? 18.788 -5.525 1.504 1.00 60.50 98 SER A C 1
ATOM 754 O O . SER A 1 98 ? 19.045 -6.584 0.939 1.00 60.50 98 SER A O 1
ATOM 756 N N . GLU A 1 99 ? 19.600 -4.465 1.432 1.00 55.66 99 GLU A N 1
ATOM 757 C CA . GLU A 1 99 ? 20.900 -4.470 0.731 1.00 55.66 99 GLU A CA 1
ATOM 758 C C . GLU A 1 99 ? 21.929 -5.424 1.373 1.00 55.66 99 GLU A C 1
ATOM 760 O O . GLU A 1 99 ? 22.994 -5.650 0.806 1.00 55.66 99 GLU A O 1
ATOM 765 N N . ASN A 1 100 ? 21.599 -5.997 2.538 1.00 51.56 100 ASN A N 1
ATOM 766 C CA . ASN A 1 100 ? 22.446 -6.896 3.323 1.00 51.56 100 ASN A CA 1
ATOM 767 C C . ASN A 1 100 ? 22.051 -8.386 3.207 1.00 51.56 100 ASN A C 1
ATOM 769 O O . ASN A 1 100 ? 22.417 -9.164 4.090 1.00 51.56 100 ASN A O 1
ATOM 773 N N . ALA A 1 101 ? 21.272 -8.771 2.189 1.00 46.47 101 ALA A N 1
ATOM 774 C CA . ALA A 1 101 ? 20.905 -10.165 1.910 1.00 46.47 101 ALA A CA 1
ATOM 775 C C . ALA A 1 101 ? 21.842 -10.822 0.884 1.00 46.47 101 ALA A C 1
ATOM 777 O O . ALA A 1 101 ? 22.154 -10.168 -0.138 1.00 46.47 101 ALA A O 1
#

pLDDT: mean 83.4, std 13.78, range [46.47, 95.75]

Foldseek 3Di:
DDDPVNVVVVVVVVVVVPDDDDAADKKFFDKCVVPVCLPPVHDDPPTDIDRLVVVCPDDPPQPWHKDWDWDWDADPNDIMIGIDIDTHHPCPPDDPPPPVD

Secondary structure (DSSP, 8-state):
---HHHHHHHHHHHHHHHPPPP---EEE-EETTT-GGGSSS---TTPPEEEGGGG--S-TTS-EEEEEEEEEEEETTEEEEEEEEEEEES-TT--TT-TT-

Radius of gyration: 21.82 Å; chains: 1; bounding box: 62×31×56 Å

Sequence (101 aa):
MVSVQAVVLLTTCVLVLTVRSGQGIRCWVCSSDVDRRCGDPFNMTHMAVWDCDQDKTLSPLLQSIAVCQKTRRRVNNELITVRSCTWESDDFGVGPCSENA